Protein AF-A0AAN8IQZ1-F1 (afdb_monomer_lite)

Organism: Trichostrongylus colubriformis (NCBI:txid6319)

Sequence (70 aa):
GRRAIHYAATQSNAIYDTLVDLGADPRVTDSEGISAEACRRSPDRLRRTVSAESSLMMRSMSTDDEFYDP

Foldseek 3Di:
DDDPLLVVLLDPDCVNVVCVVVVDDQQDADPVRAGSPNCNVCSVVVPPPDDPPPPDPPPDPDPDDDPDDD

Structure (mmCIF, N/CA/C/O backbone):
data_AF-A0AAN8IQZ1-F1
#
_entry.id   AF-A0AAN8IQZ1-F1
#
loop_
_atom_site.group_PDB
_atom_site.id
_atom_site.type_symbol
_atom_site.label_atom_id
_atom_site.label_alt_id
_atom_site.label_comp_id
_atom_site.label_asym_id
_atom_site.label_entity_id
_atom_site.label_seq_id
_atom_site.pdbx_PDB_ins_code
_atom_site.Cartn_x
_atom_site.Cartn_y
_atom_site.Cartn_z
_atom_site.occupancy
_atom_site.B_iso_or_equiv
_atom_site.auth_seq_id
_atom_site.auth_comp_id
_atom_site.auth_asym_id
_atom_site.auth_atom_id
_atom_site.pdbx_PDB_model_num
ATOM 1 N N . GLY A 1 1 ? 5.116 4.996 13.338 1.00 74.19 1 GLY A N 1
ATOM 2 C CA . GLY A 1 1 ? 6.124 4.465 12.398 1.00 74.19 1 GLY A CA 1
ATOM 3 C C . GLY A 1 1 ? 5.427 3.710 11.282 1.00 74.19 1 GLY A C 1
ATOM 4 O O . GLY A 1 1 ? 4.392 3.106 11.547 1.00 74.19 1 GLY A O 1
ATOM 5 N N . ARG A 1 2 ? 5.948 3.766 10.048 1.00 78.38 2 ARG A N 1
ATOM 6 C CA . ARG A 1 2 ? 5.339 3.127 8.864 1.00 78.38 2 ARG A CA 1
ATOM 7 C C . ARG A 1 2 ? 5.494 1.603 8.899 1.00 78.38 2 ARG A C 1
ATOM 9 O O . ARG A 1 2 ? 6.560 1.092 9.225 1.00 78.38 2 ARG A O 1
ATOM 16 N N . ARG A 1 3 ? 4.422 0.885 8.550 1.00 87.12 3 ARG A N 1
ATOM 17 C CA . ARG A 1 3 ? 4.374 -0.593 8.482 1.00 87.12 3 ARG A CA 1
ATOM 18 C C . ARG A 1 3 ? 4.464 -1.079 7.036 1.00 87.12 3 ARG A C 1
ATOM 20 O O . ARG A 1 3 ? 4.148 -0.315 6.130 1.00 87.12 3 ARG A O 1
ATOM 27 N N . ALA A 1 4 ? 4.780 -2.359 6.833 1.00 87.62 4 ALA A N 1
ATOM 28 C CA . ALA A 1 4 ? 4.847 -2.983 5.504 1.00 87.62 4 ALA A CA 1
ATOM 29 C C . ALA A 1 4 ? 3.607 -2.694 4.631 1.00 87.62 4 ALA A C 1
ATOM 31 O O . ALA A 1 4 ? 3.750 -2.309 3.474 1.00 87.62 4 ALA A O 1
ATOM 32 N N . ILE A 1 5 ? 2.399 -2.755 5.211 1.00 89.50 5 ILE A N 1
ATOM 33 C CA . ILE A 1 5 ? 1.140 -2.477 4.499 1.00 89.50 5 ILE A CA 1
ATOM 34 C C . ILE A 1 5 ? 1.039 -1.040 3.951 1.00 89.50 5 ILE A C 1
ATOM 36 O O . ILE A 1 5 ? 0.428 -0.830 2.909 1.00 89.50 5 ILE A O 1
ATOM 40 N N . HIS A 1 6 ? 1.691 -0.055 4.581 1.00 89.38 6 HIS A N 1
ATOM 41 C CA . HIS A 1 6 ? 1.711 1.325 4.078 1.00 89.38 6 HIS A CA 1
ATOM 42 C C . HIS A 1 6 ? 2.562 1.459 2.816 1.00 89.38 6 HIS A C 1
ATOM 44 O O . HIS A 1 6 ? 2.189 2.192 1.906 1.00 89.38 6 HIS A O 1
ATOM 50 N N . TYR A 1 7 ? 3.685 0.740 2.748 1.00 86.69 7 TYR A N 1
ATOM 51 C CA . TYR A 1 7 ? 4.542 0.713 1.561 1.00 86.69 7 TYR A CA 1
ATOM 52 C C . TYR A 1 7 ? 3.941 -0.127 0.437 1.00 86.69 7 TYR A C 1
ATOM 54 O O . TYR A 1 7 ? 4.151 0.171 -0.732 1.00 86.69 7 TYR A O 1
ATOM 62 N N . ALA A 1 8 ? 3.202 -1.182 0.772 1.00 90.19 8 ALA A N 1
ATOM 63 C CA . ALA A 1 8 ? 2.472 -1.960 -0.219 1.00 90.19 8 ALA A CA 1
ATOM 64 C C . ALA A 1 8 ? 1.307 -1.155 -0.814 1.00 90.19 8 ALA A C 1
ATOM 66 O O . ALA A 1 8 ? 1.051 -1.238 -2.007 1.00 90.19 8 ALA A O 1
ATOM 67 N N . ALA A 1 9 ? 0.642 -0.319 -0.009 1.00 88.12 9 ALA A N 1
ATOM 68 C CA . ALA A 1 9 ? -0.480 0.504 -0.457 1.00 88.12 9 ALA A CA 1
ATOM 69 C C . ALA A 1 9 ? -0.119 1.539 -1.534 1.00 88.12 9 ALA A C 1
ATOM 71 O O . ALA A 1 9 ? -0.994 1.965 -2.282 1.00 88.12 9 ALA A O 1
ATOM 72 N N . THR A 1 10 ? 1.145 1.963 -1.613 1.00 84.25 10 THR A N 1
ATOM 73 C CA . THR A 1 10 ? 1.618 2.893 -2.651 1.00 84.25 10 THR A CA 1
ATOM 74 C C . THR A 1 10 ? 1.988 2.193 -3.955 1.00 84.25 10 THR A C 1
ATOM 76 O O . THR A 1 10 ? 2.254 2.862 -4.954 1.00 84.25 10 THR A O 1
ATOM 79 N N . GLN A 1 11 ? 2.023 0.861 -3.955 1.00 84.12 11 GLN A N 1
ATOM 80 C CA . GLN A 1 11 ? 2.386 0.053 -5.107 1.00 84.12 11 GLN A CA 1
ATOM 81 C C . GLN A 1 11 ? 1.127 -0.468 -5.804 1.00 84.12 11 GLN A C 1
ATOM 83 O O . GLN A 1 11 ? 0.146 -0.847 -5.169 1.00 84.12 11 GLN A O 1
ATOM 88 N N . SER A 1 12 ? 1.159 -0.524 -7.134 1.00 78.62 12 SER A N 1
ATOM 89 C CA . SER A 1 12 ? 0.092 -1.100 -7.957 1.00 78.62 12 SER A CA 1
ATOM 90 C C . SER A 1 12 ? 0.294 -2.609 -8.148 1.00 78.62 12 SER A C 1
ATOM 92 O O . SER A 1 12 ? 0.367 -3.093 -9.278 1.00 78.62 12 SER A O 1
ATOM 94 N N . ASN A 1 13 ? 0.487 -3.349 -7.057 1.00 85.50 13 ASN A N 1
ATOM 95 C CA . ASN A 1 13 ? 0.726 -4.791 -7.086 1.00 85.50 13 ASN A CA 1
ATOM 96 C C . ASN A 1 13 ? -0.106 -5.526 -6.028 1.00 85.50 13 ASN A C 1
ATOM 98 O O . ASN A 1 13 ? -0.682 -4.922 -5.126 1.00 85.50 13 ASN A O 1
ATOM 102 N N . ALA A 1 14 ? -0.155 -6.854 -6.146 1.00 91.12 14 ALA A N 1
ATOM 103 C CA . ALA A 1 14 ? -0.967 -7.715 -5.283 1.00 91.12 14 ALA A CA 1
ATOM 104 C C . ALA A 1 14 ? -0.465 -7.801 -3.827 1.00 91.12 14 ALA A C 1
ATOM 106 O O . ALA A 1 14 ? -1.121 -8.415 -2.990 1.00 91.12 14 ALA A O 1
ATOM 107 N N . ILE A 1 15 ? 0.682 -7.186 -3.503 1.00 91.50 15 ILE A N 1
ATOM 108 C CA . ILE A 1 15 ? 1.302 -7.264 -2.172 1.00 91.50 15 ILE A CA 1
ATOM 109 C C . ILE A 1 15 ? 0.357 -6.712 -1.102 1.00 91.50 15 ILE A C 1
ATOM 111 O O . ILE A 1 15 ? 0.276 -7.276 -0.013 1.00 91.50 15 ILE A O 1
ATOM 115 N N . TYR A 1 16 ? -0.370 -5.631 -1.401 1.00 90.50 16 TYR A N 1
ATOM 116 C CA . TYR A 1 16 ? -1.327 -5.064 -0.452 1.00 90.50 16 TYR A CA 1
ATOM 117 C C . TYR A 1 16 ? -2.417 -6.074 -0.089 1.00 90.50 16 TYR A C 1
ATOM 119 O O . TYR A 1 16 ? -2.662 -6.299 1.093 1.00 90.50 16 TYR A O 1
ATOM 127 N N . ASP A 1 17 ? -3.036 -6.700 -1.092 1.00 91.62 17 ASP A N 1
ATOM 128 C CA . ASP A 1 17 ? -4.121 -7.654 -0.866 1.00 91.62 17 ASP A CA 1
ATOM 129 C C . ASP A 1 17 ? -3.592 -8.908 -0.151 1.00 91.62 17 ASP A C 1
ATOM 131 O O . ASP A 1 17 ? -4.190 -9.341 0.827 1.00 91.62 17 ASP A O 1
ATOM 135 N N . THR A 1 18 ? -2.391 -9.389 -0.508 1.00 94.56 18 THR A N 1
ATOM 136 C CA . THR A 1 18 ? -1.740 -10.508 0.204 1.00 94.56 18 THR A CA 1
ATOM 137 C C . THR A 1 18 ? -1.499 -10.190 1.681 1.00 94.56 18 THR A C 1
ATOM 139 O O . THR A 1 18 ? -1.707 -11.041 2.540 1.00 94.56 18 THR A O 1
ATOM 142 N N . LEU A 1 19 ? -1.068 -8.970 2.016 1.00 92.69 19 LEU A N 1
ATOM 143 C CA . LEU A 1 19 ? -0.879 -8.576 3.414 1.00 92.69 19 LEU A CA 1
ATOM 144 C C . LEU A 1 19 ? -2.210 -8.537 4.171 1.00 92.69 19 LEU A C 1
ATOM 146 O O . LEU A 1 19 ? -2.252 -8.969 5.322 1.00 92.69 19 LEU A O 1
ATOM 150 N N . VAL A 1 20 ? -3.279 -8.050 3.539 1.00 92.44 20 VAL A N 1
ATOM 151 C CA . VAL A 1 20 ? -4.624 -8.041 4.133 1.00 92.44 20 VAL A CA 1
ATOM 152 C C . VAL A 1 20 ? -5.134 -9.468 4.355 1.00 92.44 20 VAL A C 1
ATOM 154 O O . VAL A 1 20 ? -5.616 -9.757 5.449 1.00 92.44 20 VAL A O 1
ATOM 157 N N . ASP A 1 21 ? -4.952 -10.375 3.390 1.00 94.81 21 ASP A N 1
ATOM 158 C CA . ASP A 1 21 ? -5.284 -11.805 3.528 1.00 94.81 21 ASP A CA 1
ATOM 159 C C . ASP A 1 21 ? -4.519 -12.478 4.679 1.00 94.81 21 ASP A C 1
ATOM 161 O O . ASP A 1 21 ? -5.061 -13.319 5.394 1.00 94.81 21 ASP A O 1
ATOM 165 N N . LEU A 1 22 ? -3.271 -12.065 4.918 1.00 95.00 22 LEU A N 1
ATOM 166 C CA . LEU A 1 22 ? -2.456 -12.526 6.048 1.00 95.00 22 LEU A CA 1
ATOM 167 C C . LEU A 1 22 ? -2.856 -11.893 7.398 1.00 95.00 22 LEU A C 1
ATOM 169 O O . LEU A 1 22 ? -2.221 -12.173 8.416 1.00 95.00 22 LEU A O 1
ATOM 173 N N . GLY A 1 23 ? -3.891 -11.048 7.430 1.00 93.19 23 GLY A N 1
ATOM 174 C CA . GLY A 1 23 ? -4.410 -10.410 8.641 1.00 93.19 23 GLY A CA 1
ATOM 175 C C . GLY A 1 23 ? -3.795 -9.046 8.959 1.00 93.19 23 GLY A C 1
ATOM 176 O O . GLY A 1 23 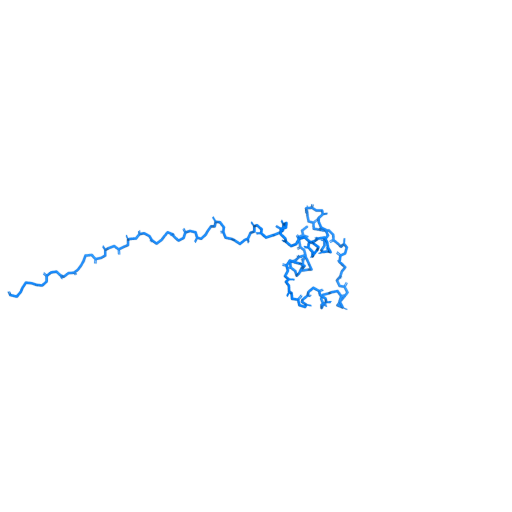? -3.920 -8.564 10.087 1.00 93.19 23 GLY A O 1
ATOM 177 N N . ALA A 1 24 ? -3.115 -8.400 8.008 1.00 91.50 24 ALA A N 1
ATOM 178 C CA . ALA A 1 24 ? -2.640 -7.037 8.209 1.00 91.50 24 ALA A CA 1
ATOM 179 C C . ALA A 1 24 ? -3.813 -6.048 8.200 1.00 91.50 24 ALA A C 1
ATOM 181 O O . ALA A 1 24 ? -4.582 -5.971 7.247 1.00 91.50 24 ALA A O 1
ATOM 182 N N . ASP A 1 25 ? -3.904 -5.243 9.256 1.00 92.69 25 ASP A N 1
ATOM 183 C CA . ASP A 1 25 ? -4.990 -4.282 9.434 1.00 92.69 25 ASP A CA 1
ATOM 184 C C . ASP A 1 25 ? -4.822 -3.063 8.496 1.00 92.69 25 ASP A C 1
ATOM 186 O O . ASP A 1 25 ? -3.878 -2.285 8.677 1.00 92.69 25 ASP A O 1
ATOM 190 N N . PRO A 1 26 ? -5.708 -2.831 7.506 1.00 88.44 26 PRO A N 1
ATOM 191 C CA . PRO A 1 26 ? -5.568 -1.732 6.540 1.00 88.44 26 PRO A CA 1
ATOM 192 C C . PRO A 1 26 ? -5.900 -0.353 7.129 1.00 88.44 26 PRO A C 1
ATOM 194 O O . PRO A 1 26 ? -5.560 0.678 6.540 1.00 88.44 26 PRO A O 1
ATOM 197 N N . ARG A 1 27 ? -6.552 -0.336 8.297 1.00 90.06 27 ARG A N 1
ATOM 198 C CA . ARG A 1 27 ? -6.962 0.872 9.028 1.00 90.06 27 ARG A CA 1
ATOM 199 C C . ARG A 1 27 ? -5.872 1.431 9.928 1.00 90.06 27 ARG A C 1
ATOM 201 O O . ARG A 1 27 ? -6.026 2.524 10.468 1.00 90.06 27 ARG A O 1
ATOM 208 N N . VAL A 1 28 ? -4.785 0.686 10.119 1.00 89.62 28 VAL A N 1
ATOM 209 C CA . VAL A 1 28 ? -3.683 1.143 10.957 1.00 89.62 28 VAL A CA 1
ATOM 210 C C . VAL A 1 28 ? -3.055 2.391 10.353 1.00 89.62 28 VAL A C 1
ATOM 212 O O . VAL A 1 28 ? -2.783 2.431 9.155 1.00 89.62 28 VAL A O 1
ATOM 215 N N . THR A 1 29 ? -2.845 3.403 11.188 1.00 89.94 29 THR A N 1
ATOM 216 C CA . THR A 1 29 ? -2.235 4.671 10.792 1.00 89.94 29 THR A CA 1
ATOM 217 C C . THR A 1 29 ? -0.728 4.646 11.006 1.00 89.94 29 THR A C 1
ATOM 219 O O . THR A 1 29 ? -0.227 4.059 11.974 1.00 89.94 29 THR A O 1
ATOM 222 N N . ASP A 1 30 ? 0.012 5.298 10.117 1.00 85.44 30 ASP A N 1
ATOM 223 C CA . ASP A 1 30 ? 1.440 5.523 10.285 1.00 85.44 30 ASP A CA 1
ATOM 224 C C . ASP A 1 30 ? 1.740 6.673 11.266 1.00 85.44 30 ASP A C 1
ATOM 226 O O . ASP A 1 30 ? 0.875 7.171 11.985 1.00 85.44 30 ASP A O 1
ATOM 230 N N . SER A 1 31 ? 3.013 7.070 11.343 1.00 85.38 31 SER A N 1
ATOM 231 C CA . SER A 1 31 ? 3.461 8.203 12.167 1.00 85.38 31 SER A CA 1
ATOM 232 C C . SER A 1 31 ? 2.952 9.566 11.695 1.00 85.38 31 SER A C 1
ATOM 234 O O . SER A 1 31 ? 3.043 10.517 12.460 1.00 85.38 31 SER A O 1
ATOM 236 N N . GLU A 1 32 ? 2.442 9.669 10.471 1.00 83.25 32 GLU A N 1
ATOM 237 C CA . GLU A 1 32 ? 1.872 10.897 9.913 1.00 83.25 32 GLU A CA 1
ATOM 238 C C . GLU A 1 32 ? 0.337 10.905 10.007 1.00 83.25 32 GLU A C 1
ATOM 240 O O . GLU A 1 32 ? -0.315 11.819 9.507 1.00 83.25 32 GLU A O 1
ATOM 245 N N . GLY A 1 33 ? -0.254 9.896 10.664 1.00 87.44 33 GLY A N 1
ATOM 246 C CA . GLY A 1 33 ? -1.701 9.760 10.817 1.00 87.44 33 GLY A CA 1
ATOM 247 C C . GLY A 1 33 ? -2.409 9.268 9.553 1.00 87.44 33 GLY A C 1
ATOM 248 O O . GLY A 1 33 ? -3.632 9.370 9.464 1.00 87.44 33 GLY A O 1
ATOM 249 N N . ILE A 1 34 ? -1.671 8.738 8.574 1.00 85.50 34 ILE A N 1
ATOM 250 C CA . ILE A 1 34 ? -2.230 8.248 7.310 1.00 85.50 34 ILE A CA 1
ATOM 251 C C . ILE A 1 34 ? -2.454 6.742 7.422 1.00 85.50 34 ILE A C 1
ATOM 253 O O . ILE A 1 34 ? -1.541 6.007 7.788 1.00 85.50 34 ILE A O 1
ATOM 257 N N . SER A 1 35 ? -3.663 6.274 7.102 1.00 90.19 35 SER A N 1
ATOM 258 C CA . SER A 1 35 ? -3.962 4.842 7.038 1.00 90.19 35 SER A CA 1
ATOM 259 C C . SER A 1 35 ? -3.495 4.217 5.724 1.00 90.19 35 SER A C 1
ATOM 261 O O . SER A 1 35 ? -3.433 4.873 4.680 1.00 90.19 35 SER A O 1
ATOM 263 N N . ALA A 1 36 ? -3.210 2.915 5.742 1.00 87.69 36 ALA A N 1
ATOM 264 C CA . ALA A 1 36 ? -2.781 2.207 4.538 1.00 87.69 36 ALA A CA 1
ATOM 265 C C . ALA A 1 36 ? -3.851 2.217 3.428 1.00 87.69 36 ALA A C 1
ATOM 267 O O . ALA A 1 36 ? -3.522 2.361 2.253 1.00 87.69 36 ALA A O 1
ATOM 268 N N . GLU A 1 37 ? -5.140 2.139 3.770 1.00 87.81 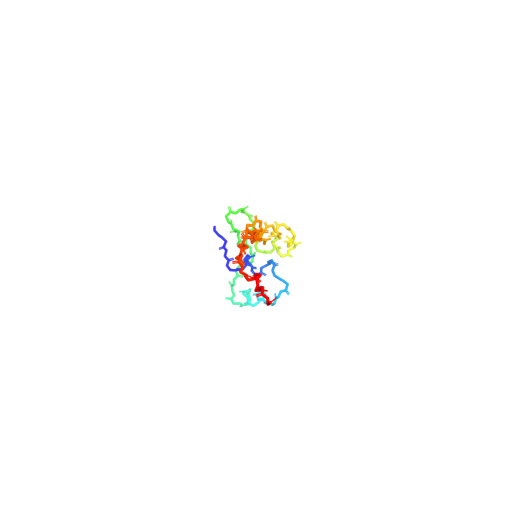37 GLU A N 1
ATOM 269 C CA . GLU A 1 37 ? -6.217 2.320 2.783 1.00 87.81 37 GLU A CA 1
ATOM 270 C C . GLU A 1 37 ? -6.226 3.724 2.147 1.00 87.81 37 GLU A C 1
ATOM 272 O O . GLU A 1 37 ? -6.509 3.867 0.954 1.00 87.81 37 GLU A O 1
ATOM 277 N N . ALA A 1 38 ? -5.876 4.763 2.914 1.00 87.44 38 ALA A N 1
ATOM 278 C CA . ALA A 1 38 ? -5.815 6.133 2.419 1.00 87.44 38 ALA A CA 1
ATOM 279 C C . ALA A 1 38 ? -4.626 6.326 1.468 1.00 87.44 38 ALA A C 1
ATOM 281 O O . ALA A 1 38 ? -4.782 6.981 0.436 1.00 87.44 38 ALA A O 1
ATOM 282 N N . CYS A 1 39 ? -3.479 5.690 1.748 1.00 82.38 39 CYS A N 1
ATOM 283 C CA . CYS A 1 39 ? -2.352 5.619 0.809 1.00 82.38 39 CYS A CA 1
ATOM 284 C C . CYS A 1 39 ? -2.779 5.041 -0.548 1.00 82.38 39 CYS A C 1
ATOM 286 O O . CYS A 1 39 ? -2.428 5.594 -1.587 1.00 82.38 39 CYS A O 1
ATOM 288 N N . ARG A 1 40 ? -3.577 3.965 -0.543 1.00 82.19 40 ARG A N 1
ATOM 289 C CA . ARG A 1 40 ? -4.032 3.272 -1.760 1.00 82.19 40 ARG A CA 1
ATOM 290 C C . ARG A 1 40 ? -5.020 4.098 -2.587 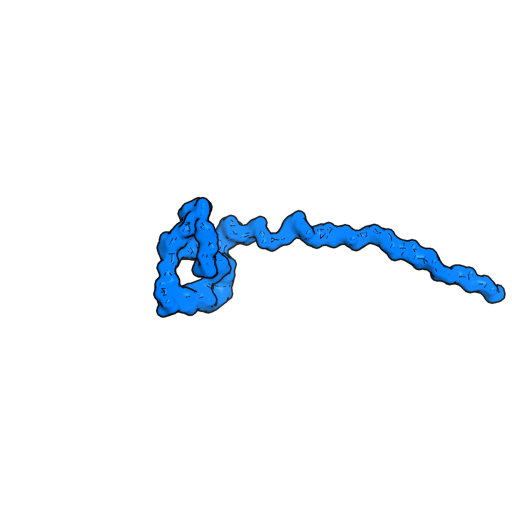1.00 82.19 40 ARG A C 1
ATOM 292 O O . ARG A 1 40 ? -4.992 4.033 -3.812 1.00 82.19 40 ARG A O 1
ATOM 299 N N . ARG A 1 41 ? -5.881 4.900 -1.948 1.00 82.25 41 ARG A N 1
ATOM 300 C CA . ARG A 1 41 ? -6.785 5.830 -2.659 1.00 82.25 41 ARG A CA 1
ATOM 301 C C . ARG A 1 41 ? -6.065 7.045 -3.243 1.00 82.25 41 ARG A C 1
ATOM 303 O O . ARG A 1 41 ? -6.629 7.739 -4.083 1.00 82.25 41 ARG A O 1
ATOM 310 N N . SER A 1 42 ? -4.867 7.360 -2.762 1.00 73.69 42 SER A N 1
ATOM 311 C CA . SER A 1 42 ? -4.136 8.568 -3.151 1.00 73.69 42 SER A CA 1
ATOM 312 C C . SER A 1 42 ? -2.634 8.289 -3.242 1.00 73.69 42 SER A C 1
ATOM 314 O O . SER A 1 42 ? -1.861 8.860 -2.464 1.00 73.69 42 SER A O 1
ATOM 316 N N . PRO A 1 43 ? -2.203 7.440 -4.195 1.00 65.62 43 PRO A N 1
ATOM 317 C CA . PRO A 1 43 ? -0.798 7.065 -4.335 1.00 65.62 43 PRO A CA 1
ATOM 318 C C . PRO A 1 43 ? 0.093 8.290 -4.595 1.00 65.62 43 PRO A C 1
ATOM 320 O O . PRO A 1 43 ? 1.211 8.355 -4.085 1.00 65.62 43 PRO A O 1
ATOM 323 N N . ASP A 1 44 ? -0.417 9.318 -5.284 1.00 61.56 44 ASP A N 1
ATOM 324 C CA . ASP A 1 44 ? 0.310 10.560 -5.575 1.00 61.56 44 ASP A CA 1
ATOM 325 C C . ASP A 1 44 ? 0.726 11.361 -4.334 1.00 61.56 44 ASP A C 1
ATOM 327 O O . ASP A 1 44 ? 1.708 12.101 -4.389 1.00 61.56 44 ASP A O 1
ATOM 331 N N . ARG A 1 45 ? 0.056 11.184 -3.184 1.00 58.28 45 ARG A N 1
ATOM 332 C CA . ARG A 1 45 ? 0.466 11.846 -1.931 1.00 58.28 45 ARG A CA 1
ATOM 333 C C . ARG A 1 45 ? 1.749 11.256 -1.341 1.00 58.28 45 ARG A C 1
ATOM 335 O O . ARG A 1 45 ? 2.451 11.967 -0.630 1.00 58.28 45 ARG A O 1
ATOM 342 N N . LEU A 1 46 ? 2.076 10.000 -1.660 1.00 56.66 46 LEU A N 1
ATOM 343 C CA . LEU A 1 46 ? 3.319 9.340 -1.239 1.00 56.66 46 LEU A CA 1
ATOM 344 C C . LEU A 1 46 ? 4.373 9.239 -2.348 1.00 56.6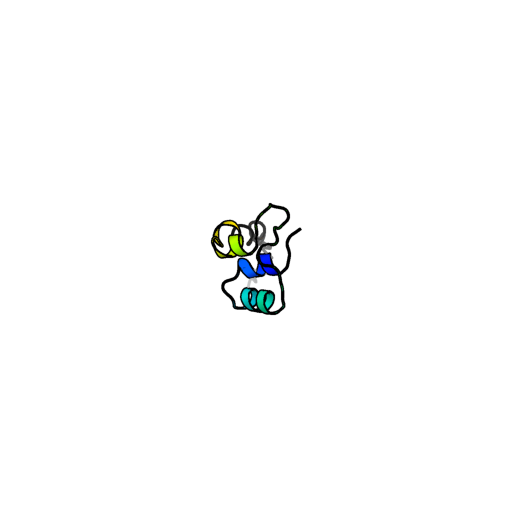6 46 LEU A C 1
ATOM 346 O O . LEU A 1 46 ? 5.515 8.885 -2.058 1.00 56.66 46 LEU A O 1
ATOM 350 N N . ARG A 1 47 ? 4.059 9.610 -3.599 1.00 52.34 47 ARG A N 1
ATOM 351 C CA . ARG A 1 47 ? 5.012 9.629 -4.730 1.00 52.34 47 ARG A CA 1
ATOM 352 C C . ARG A 1 47 ? 6.081 10.737 -4.653 1.00 52.34 47 ARG A C 1
ATOM 354 O O . ARG A 1 47 ? 6.596 11.145 -5.689 1.00 52.34 47 ARG A O 1
ATOM 361 N N . ARG A 1 48 ? 6.468 11.228 -3.468 1.00 51.81 48 ARG A N 1
ATOM 362 C CA . ARG A 1 48 ? 7.536 12.245 -3.338 1.00 51.81 48 ARG A CA 1
ATOM 363 C C . ARG A 1 48 ? 8.829 11.784 -2.663 1.00 51.81 48 ARG A C 1
ATOM 365 O O . ARG A 1 48 ? 9.601 12.621 -2.227 1.00 51.81 48 ARG A O 1
ATOM 372 N N . THR A 1 49 ? 9.161 10.500 -2.637 1.00 46.34 49 THR A N 1
ATOM 373 C CA . THR A 1 49 ? 10.543 10.112 -2.282 1.00 46.34 49 THR A CA 1
ATOM 374 C C . THR A 1 49 ? 11.072 9.017 -3.193 1.00 46.34 49 THR A C 1
ATOM 376 O O . THR A 1 49 ? 11.487 7.957 -2.740 1.00 46.34 49 THR A O 1
ATOM 379 N N . VAL A 1 50 ? 11.061 9.267 -4.499 1.00 49.81 50 VAL A N 1
ATOM 380 C CA . VAL A 1 50 ? 12.080 8.681 -5.371 1.00 49.81 50 VAL A CA 1
ATOM 381 C C . VAL A 1 50 ? 12.972 9.814 -5.858 1.00 49.81 50 VAL A C 1
ATOM 383 O O . VAL A 1 50 ? 12.631 10.545 -6.776 1.00 49.81 50 VAL A O 1
ATOM 386 N N . SER A 1 51 ? 14.117 9.936 -5.188 1.00 51.19 51 SER A N 1
ATOM 387 C CA . SER A 1 51 ? 15.346 10.535 -5.706 1.00 51.19 51 SER A CA 1
ATOM 388 C C . SER A 1 51 ? 15.340 12.048 -5.979 1.00 51.19 51 SER A C 1
ATOM 390 O O . SER A 1 51 ? 15.192 12.497 -7.110 1.00 51.19 51 SER A O 1
ATOM 392 N N . ALA A 1 52 ? 15.607 12.843 -4.939 1.00 50.22 52 ALA A N 1
ATOM 393 C CA . ALA A 1 52 ? 16.176 14.190 -5.091 1.00 50.22 52 ALA A CA 1
ATOM 394 C C . ALA A 1 52 ? 17.664 14.239 -4.679 1.00 50.22 52 ALA A C 1
ATOM 396 O O . ALA A 1 52 ? 18.213 15.313 -4.463 1.00 50.22 52 ALA A O 1
ATOM 397 N N . GLU A 1 53 ? 18.326 13.082 -4.567 1.00 51.88 53 GLU A N 1
ATOM 398 C CA . GLU A 1 53 ? 19.710 12.974 -4.077 1.00 51.88 53 GLU A CA 1
ATOM 399 C C . GLU A 1 53 ? 20.575 12.004 -4.897 1.00 51.88 53 GLU A C 1
ATOM 401 O O . GLU A 1 53 ? 21.568 11.462 -4.429 1.00 51.88 53 GLU A O 1
ATOM 406 N N . SER A 1 54 ? 20.239 11.802 -6.172 1.00 49.72 54 SER A N 1
ATOM 407 C CA . SER A 1 54 ? 21.149 11.158 -7.132 1.00 49.72 54 SER A CA 1
ATOM 408 C C . SER A 1 54 ? 21.257 11.946 -8.434 1.00 49.72 54 SER A C 1
ATOM 410 O O . SER A 1 54 ? 21.315 11.376 -9.521 1.00 49.72 54 SER A O 1
ATOM 412 N N . SER A 1 55 ? 21.337 13.278 -8.329 1.00 51.03 55 SER A N 1
ATOM 413 C CA . SER A 1 55 ? 22.006 14.069 -9.368 1.00 51.03 55 SER A CA 1
ATOM 414 C C . SER A 1 55 ? 23.493 13.740 -9.314 1.00 51.03 55 SER A C 1
ATOM 416 O O . SER A 1 55 ? 24.264 14.363 -8.589 1.00 51.03 55 SER A O 1
ATOM 418 N N . LEU A 1 56 ? 23.838 12.684 -10.048 1.00 54.62 56 LEU A N 1
ATOM 419 C CA . LEU A 1 56 ? 25.164 12.269 -10.481 1.00 54.62 56 LEU A CA 1
ATOM 420 C C . LEU A 1 56 ? 26.159 13.438 -10.503 1.00 54.62 56 LEU A C 1
ATOM 422 O O . LEU A 1 56 ? 26.223 14.210 -11.459 1.00 54.62 56 LEU A O 1
ATOM 426 N N . MET A 1 57 ? 27.002 13.519 -9.475 1.00 59.69 57 MET A N 1
ATOM 427 C CA . MET A 1 57 ? 28.305 14.170 -9.573 1.00 59.69 57 MET A CA 1
ATOM 428 C C . MET A 1 57 ? 29.221 13.277 -10.424 1.00 59.69 57 MET A C 1
ATOM 430 O O . MET A 1 57 ? 30.161 12.669 -9.931 1.00 59.69 57 MET A O 1
ATOM 434 N N . MET A 1 58 ? 28.925 13.163 -11.718 1.00 61.09 58 MET A N 1
ATOM 435 C CA . MET A 1 58 ? 29.870 12.682 -12.724 1.00 61.09 58 MET A CA 1
ATOM 436 C C . MET A 1 58 ? 30.267 13.884 -13.569 1.00 61.09 58 MET A C 1
ATOM 438 O O . MET A 1 58 ? 29.799 14.074 -14.687 1.00 61.09 58 MET A O 1
ATOM 442 N N . ARG A 1 59 ? 31.102 14.753 -12.996 1.00 60.25 59 ARG A N 1
ATOM 443 C CA . ARG A 1 59 ? 31.754 15.816 -13.755 1.00 60.25 59 ARG A CA 1
ATOM 444 C C . ARG A 1 59 ? 33.263 15.621 -13.672 1.00 60.25 59 ARG A C 1
ATOM 446 O O . ARG A 1 59 ? 33.899 16.031 -12.713 1.00 60.25 59 ARG A O 1
ATOM 453 N N . SER A 1 60 ? 33.767 14.984 -14.730 1.00 55.16 60 SER A N 1
ATOM 454 C CA . SER A 1 60 ? 35.092 15.203 -15.319 1.00 55.16 60 SER A CA 1
ATOM 455 C C . SER A 1 60 ? 36.311 14.723 -14.517 1.00 55.16 60 SER A C 1
ATOM 457 O O . SER A 1 60 ? 36.997 15.518 -13.888 1.00 55.16 60 SER A O 1
ATOM 459 N N . MET A 1 61 ? 36.673 13.444 -14.664 1.00 53.25 61 MET A N 1
ATOM 460 C CA . MET A 1 61 ? 38.092 13.068 -14.710 1.00 53.25 61 MET A CA 1
ATOM 461 C C . MET A 1 61 ? 38.502 13.067 -16.184 1.00 53.25 61 MET A C 1
ATOM 463 O O . MET A 1 61 ? 38.147 12.159 -16.928 1.00 53.25 61 MET A O 1
ATOM 467 N N . SER A 1 62 ? 39.162 14.139 -16.619 1.00 55.22 62 SER A N 1
ATOM 468 C CA . SER A 1 62 ? 39.859 14.185 -17.904 1.00 55.22 62 SER A CA 1
ATOM 469 C C . SER A 1 62 ? 41.264 13.656 -17.640 1.00 55.22 62 SER A C 1
ATOM 471 O O . SER A 1 62 ? 42.091 14.386 -17.101 1.00 55.22 62 SER A O 1
ATOM 473 N N . THR A 1 63 ? 41.517 12.381 -17.921 1.00 64.25 63 THR A N 1
ATOM 474 C CA . THR A 1 63 ? 42.892 11.879 -18.011 1.00 64.25 63 THR A CA 1
ATOM 475 C C . THR A 1 63 ? 43.391 12.197 -19.411 1.00 64.25 63 THR A C 1
ATOM 477 O O . THR A 1 63 ? 43.007 11.553 -20.383 1.00 64.25 63 THR A O 1
ATOM 480 N N . ASP A 1 64 ? 44.139 13.293 -19.466 1.00 61.56 64 ASP A N 1
ATOM 481 C CA . ASP A 1 64 ? 45.168 13.612 -20.450 1.00 61.56 64 ASP A CA 1
ATOM 482 C C . ASP A 1 64 ? 46.023 12.365 -20.730 1.00 61.56 64 ASP A C 1
ATOM 484 O O . ASP A 1 64 ? 46.655 11.864 -19.802 1.00 61.56 64 ASP A O 1
ATOM 488 N N . ASP A 1 65 ? 45.973 11.829 -21.955 1.00 57.31 65 ASP A N 1
ATOM 489 C CA . ASP A 1 65 ? 46.986 10.892 -22.449 1.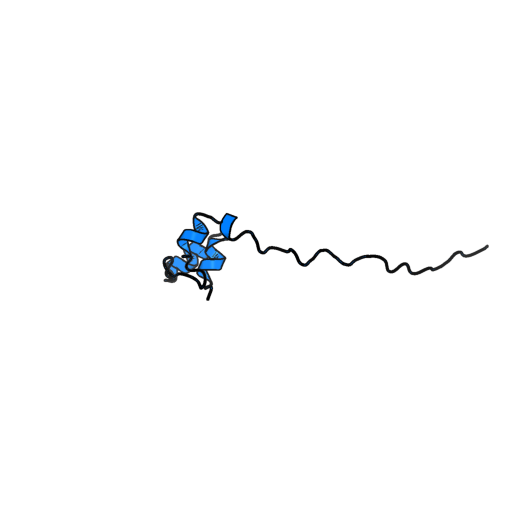00 57.31 65 ASP A CA 1
ATOM 490 C C . ASP A 1 65 ? 47.018 10.837 -23.993 1.00 57.31 65 ASP A C 1
ATOM 492 O O . ASP A 1 65 ? 45.997 10.642 -24.655 1.00 57.31 65 ASP A O 1
ATOM 496 N N . GLU A 1 66 ? 48.236 11.001 -24.513 1.00 60.06 66 GLU A N 1
ATOM 497 C CA . GLU A 1 66 ? 48.758 10.663 -25.850 1.00 60.06 66 GLU A CA 1
ATOM 498 C C . GLU A 1 66 ? 48.395 11.519 -27.079 1.00 60.06 66 GLU A C 1
ATOM 500 O O . GLU A 1 66 ? 47.606 11.142 -27.947 1.00 60.06 66 GLU A O 1
ATOM 505 N N . PHE A 1 67 ? 49.158 12.604 -27.268 1.00 50.50 67 PHE A N 1
ATOM 506 C CA . PHE A 1 67 ? 49.596 13.007 -28.609 1.00 50.50 67 PHE A CA 1
ATOM 507 C C . PHE A 1 67 ? 50.939 12.315 -28.910 1.00 50.50 67 PHE A C 1
ATOM 509 O O . PHE A 1 67 ? 51.999 12.780 -28.494 1.00 50.50 67 PHE A O 1
ATOM 516 N N . TYR A 1 68 ? 50.876 11.164 -29.580 1.00 62.31 68 TYR A N 1
ATOM 517 C CA . TYR A 1 68 ? 52.028 10.474 -30.165 1.00 62.31 68 TYR A CA 1
ATOM 518 C C . TYR A 1 68 ? 52.430 11.201 -31.460 1.00 62.31 68 TYR A C 1
ATOM 520 O O . TYR A 1 68 ? 51.601 11.336 -32.361 1.00 62.31 68 TYR A O 1
ATOM 528 N N . ASP A 1 69 ? 53.670 11.690 -31.535 1.00 60.75 69 ASP A N 1
ATOM 529 C CA . ASP A 1 69 ? 54.249 12.382 -32.699 1.00 60.75 69 ASP A CA 1
ATOM 530 C C . ASP A 1 69 ? 55.088 11.386 -33.530 1.00 60.75 69 ASP A C 1
ATOM 532 O O . ASP A 1 69 ? 56.099 10.895 -33.013 1.00 60.75 69 ASP A O 1
ATOM 536 N N . PRO A 1 70 ? 54.665 11.004 -34.754 1.00 66.06 70 PRO A N 1
ATOM 537 C CA . PRO A 1 70 ? 55.472 10.213 -35.687 1.00 66.06 70 PRO A CA 1
ATOM 538 C C . PRO A 1 70 ? 56.400 11.052 -36.583 1.00 66.06 70 PRO A C 1
ATOM 540 O O . PRO A 1 70 ? 55.944 12.074 -37.145 1.00 66.06 70 PRO A O 1
#

Radius of gyrati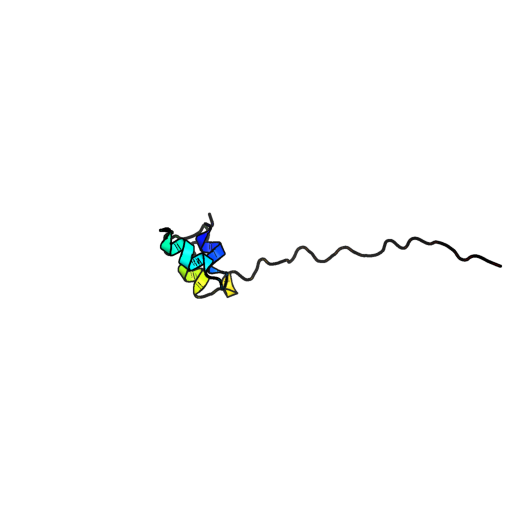on: 22.67 Å; chains: 1; bounding box: 62×28×48 Å

pLDDT: mean 75.04, std 16.08, range [46.34, 95.0]

Secondary structure (DSSP, 8-state):
---HHHHHHTSSSTHHHHHHHTT--TT-B-TTS-BHHHHHH-GGGTTT-S-SS-----------------